Protein AF-A0A945WY15-F1 (afdb_monomer_lite)

Structure (mmCIF, N/CA/C/O backbone):
data_AF-A0A945WY15-F1
#
_entry.id   AF-A0A945WY15-F1
#
loop_
_atom_site.group_PDB
_atom_site.id
_atom_site.type_symbol
_atom_site.label_atom_id
_atom_site.label_alt_id
_atom_site.label_comp_id
_atom_site.label_asym_id
_atom_site.label_entity_id
_atom_site.label_seq_id
_atom_site.pdbx_PDB_ins_code
_atom_site.Cartn_x
_atom_site.Cartn_y
_atom_site.Cartn_z
_atom_site.occupancy
_atom_site.B_iso_or_equiv
_atom_site.auth_seq_id
_atom_site.auth_comp_id
_atom_site.auth_asym_id
_atom_site.auth_atom_id
_atom_site.pdbx_PDB_model_num
ATOM 1 N N . LYS A 1 1 ? -7.204 -6.970 -8.697 1.00 86.94 1 LYS A N 1
ATOM 2 C CA . LYS A 1 1 ? -6.446 -6.662 -7.457 1.00 86.94 1 LYS A CA 1
ATOM 3 C C . LYS A 1 1 ? -6.390 -5.145 -7.304 1.00 86.94 1 LYS A C 1
ATOM 5 O O . LYS A 1 1 ? -6.353 -4.504 -8.347 1.00 86.94 1 LYS A O 1
ATOM 10 N N . PRO A 1 2 ? -6.445 -4.566 -6.092 1.00 87.12 2 PRO A N 1
ATOM 11 C CA . PRO A 1 2 ? -6.714 -3.134 -5.923 1.00 87.12 2 PRO A CA 1
ATOM 12 C C . PRO A 1 2 ? -5.554 -2.188 -6.245 1.00 87.12 2 PRO A C 1
ATOM 14 O O . PRO A 1 2 ? -5.781 -0.993 -6.369 1.00 87.12 2 PRO A O 1
ATOM 17 N N . GLY A 1 3 ? -4.340 -2.702 -6.447 1.00 91.75 3 GLY A N 1
ATOM 18 C CA . GLY A 1 3 ? -3.151 -1.879 -6.657 1.00 91.75 3 GLY A CA 1
ATOM 19 C C . GLY A 1 3 ? -2.156 -2.113 -5.533 1.00 91.75 3 GLY A C 1
ATOM 20 O O . GLY A 1 3 ? -1.977 -3.258 -5.105 1.00 91.75 3 GLY A O 1
ATOM 21 N N . VAL A 1 4 ? -1.555 -1.030 -5.044 1.00 94.06 4 VAL A N 1
ATOM 22 C CA . VAL A 1 4 ? -0.685 -1.043 -3.864 1.00 94.06 4 VAL A CA 1
ATOM 23 C C . VAL A 1 4 ? -1.478 -0.532 -2.666 1.00 94.06 4 VAL A C 1
ATOM 25 O O . VAL A 1 4 ? -2.104 0.523 -2.732 1.00 94.06 4 VAL A O 1
ATOM 28 N N . VAL A 1 5 ? -1.459 -1.271 -1.559 1.00 95.19 5 VAL A N 1
ATOM 29 C CA . VAL A 1 5 ? -2.051 -0.820 -0.296 1.00 95.19 5 VAL A CA 1
ATOM 30 C C . VAL A 1 5 ? -0.938 -0.700 0.728 1.00 95.19 5 VAL A C 1
ATOM 32 O O . VAL A 1 5 ? -0.264 -1.684 1.027 1.00 95.19 5 VAL A O 1
ATOM 35 N N . LEU A 1 6 ? -0.746 0.506 1.249 1.00 94.94 6 LEU A N 1
ATOM 36 C CA . LEU A 1 6 ? 0.194 0.782 2.322 1.00 94.94 6 LEU A CA 1
ATOM 37 C C . LEU A 1 6 ? -0.560 0.749 3.649 1.00 94.94 6 LEU A C 1
ATOM 39 O O . LEU A 1 6 ? -1.561 1.447 3.838 1.00 94.94 6 LEU A O 1
ATOM 43 N N . ILE A 1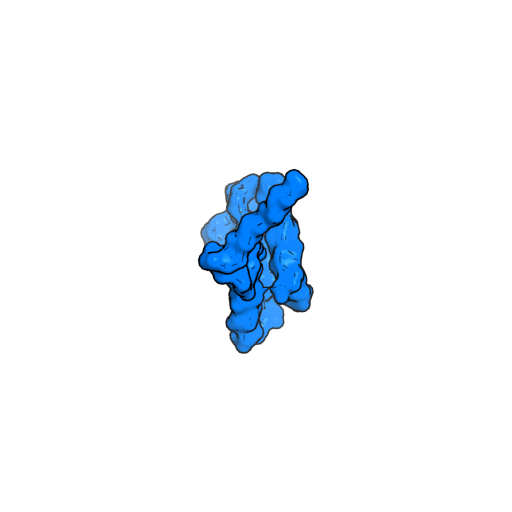 7 ? -0.087 -0.108 4.546 1.00 95.06 7 ILE A N 1
ATOM 44 C CA . ILE A 1 7 ? -0.714 -0.376 5.835 1.00 95.06 7 ILE A CA 1
ATOM 45 C C . ILE A 1 7 ? 0.189 0.213 6.909 1.00 95.06 7 ILE A C 1
ATOM 47 O O . ILE A 1 7 ? 1.373 -0.115 6.964 1.00 95.06 7 ILE A O 1
ATOM 51 N N . ALA A 1 8 ? -0.368 1.076 7.749 1.00 94.56 8 ALA A N 1
ATOM 52 C CA . ALA A 1 8 ? 0.322 1.597 8.916 1.00 94.56 8 ALA A CA 1
ATOM 53 C C . ALA A 1 8 ? -0.351 1.114 10.188 1.00 94.56 8 ALA A C 1
ATOM 55 O O . ALA A 1 8 ? -1.552 1.305 10.364 1.00 94.56 8 ALA A O 1
ATOM 56 N N . GLU A 1 9 ? 0.442 0.557 11.090 1.00 90.56 9 GLU A N 1
ATOM 57 C CA . GLU A 1 9 ? 0.001 0.175 12.423 1.00 90.56 9 GLU A CA 1
ATOM 58 C C . GLU A 1 9 ? 0.484 1.199 13.458 1.00 90.56 9 GLU A C 1
ATOM 60 O O . GLU A 1 9 ? 1.630 1.653 13.412 1.00 90.56 9 GLU A O 1
ATOM 65 N N . GLY A 1 10 ? -0.395 1.574 14.388 1.00 86.06 10 GLY A N 1
ATOM 66 C CA . GLY A 1 10 ? -0.094 2.505 15.477 1.00 86.06 10 GLY A CA 1
ATOM 67 C C . GLY A 1 10 ? -0.637 3.919 15.254 1.00 86.06 10 GLY A C 1
ATOM 68 O O . GLY A 1 10 ? -1.484 4.156 14.395 1.00 86.06 10 GLY A O 1
ATOM 69 N N . SER A 1 11 ? -0.154 4.878 16.054 1.00 86.81 11 SER A N 1
ATOM 70 C CA . SER A 1 11 ? -0.691 6.247 16.072 1.00 86.81 11 SER A CA 1
ATOM 71 C C . SER A 1 11 ? -0.619 6.912 14.694 1.00 86.81 11 SER A C 1
ATOM 73 O O . SER A 1 11 ? 0.471 7.168 14.169 1.00 86.81 11 SER A O 1
ATOM 75 N N . LYS A 1 12 ? -1.789 7.267 14.151 1.00 85.12 12 LYS A N 1
ATOM 76 C CA . LYS A 1 12 ? -1.965 7.930 12.846 1.00 85.12 12 LYS A CA 1
ATOM 77 C C . LYS A 1 12 ? -1.067 9.157 12.675 1.00 85.12 12 LYS A C 1
ATOM 79 O O . LYS A 1 12 ? -0.502 9.371 11.606 1.00 85.12 12 LYS A O 1
ATOM 84 N N . THR A 1 13 ? -0.879 9.943 13.733 1.00 87.81 13 THR A N 1
ATOM 85 C CA . THR A 1 13 ? -0.035 11.149 13.708 1.00 87.81 13 THR A CA 1
ATOM 86 C C . THR A 1 13 ? 1.430 10.822 13.425 1.00 87.81 13 THR A C 1
ATOM 88 O O . THR A 1 13 ? 2.085 11.535 12.668 1.00 87.81 13 THR A O 1
ATOM 91 N N . LYS A 1 14 ? 1.941 9.724 13.993 1.00 87.75 14 LYS A N 1
ATOM 92 C CA . LYS A 1 14 ? 3.334 9.292 13.812 1.00 87.75 14 LYS A CA 1
ATOM 93 C C . LYS A 1 14 ? 3.539 8.595 12.468 1.00 87.75 14 LYS A C 1
ATOM 95 O O . LYS A 1 14 ? 4.556 8.804 11.813 1.00 87.75 14 LYS A O 1
ATOM 100 N N . THR A 1 15 ? 2.570 7.790 12.041 1.00 91.31 15 THR A N 1
ATOM 101 C CA . THR A 1 15 ? 2.693 6.955 10.839 1.00 91.31 15 THR A CA 1
ATOM 102 C C . THR A 1 15 ? 2.380 7.691 9.541 1.00 91.31 15 THR A C 1
ATOM 104 O O . THR A 1 15 ? 2.894 7.309 8.492 1.00 91.31 15 THR A O 1
ATOM 107 N N . ARG A 1 16 ? 1.612 8.788 9.587 1.00 91.50 16 ARG A N 1
ATOM 108 C CA . ARG A 1 16 ? 1.243 9.569 8.395 1.00 91.50 16 ARG A CA 1
ATOM 109 C C . ARG A 1 16 ? 2.452 10.030 7.584 1.00 91.50 16 ARG A C 1
ATOM 111 O O . ARG A 1 16 ? 2.455 9.865 6.371 1.00 91.50 16 ARG A O 1
ATOM 118 N N . LYS A 1 17 ? 3.482 10.587 8.231 1.00 93.12 17 LYS A N 1
ATOM 119 C CA . LYS A 1 17 ? 4.684 11.062 7.521 1.00 93.12 17 LYS A CA 1
ATOM 120 C C . LYS A 1 17 ? 5.411 9.908 6.822 1.00 93.12 17 LYS A C 1
ATOM 122 O O . LYS A 1 17 ? 5.732 10.018 5.646 1.00 93.12 17 LYS A O 1
ATOM 127 N N . MET A 1 18 ? 5.585 8.790 7.526 1.00 91.81 18 MET A N 1
ATOM 128 C CA . MET A 1 18 ? 6.221 7.585 6.988 1.00 91.81 18 MET A CA 1
ATOM 129 C C . MET A 1 18 ? 5.454 7.019 5.784 1.00 91.81 18 MET A C 1
ATOM 131 O O . MET A 1 18 ? 6.062 6.688 4.772 1.00 91.81 18 MET A O 1
ATOM 135 N N . LEU A 1 19 ? 4.119 6.963 5.859 1.00 94.50 19 LEU A N 1
ATOM 136 C CA . LEU A 1 19 ? 3.275 6.521 4.745 1.00 94.50 19 LEU A CA 1
ATOM 137 C C . LEU A 1 19 ? 3.363 7.438 3.526 1.00 94.50 19 LEU A C 1
ATOM 139 O O . LEU A 1 19 ? 3.322 6.956 2.397 1.00 94.50 19 LEU A O 1
ATOM 143 N N . GLU A 1 20 ? 3.458 8.750 3.733 1.00 94.50 20 GLU A N 1
ATOM 144 C CA . GLU A 1 20 ? 3.611 9.706 2.635 1.00 94.50 20 GLU A CA 1
ATOM 145 C C . GLU A 1 20 ? 4.968 9.571 1.940 1.00 94.50 20 GLU A C 1
ATOM 147 O O . GLU A 1 20 ? 5.040 9.619 0.709 1.00 94.50 20 GLU A O 1
ATOM 152 N N . ASP A 1 21 ? 6.035 9.354 2.707 1.00 93.25 21 ASP A N 1
ATOM 153 C CA . ASP A 1 21 ? 7.368 9.111 2.156 1.00 93.25 21 ASP A CA 1
ATOM 154 C C . ASP A 1 21 ? 7.412 7.785 1.379 1.00 93.25 21 ASP A C 1
ATOM 156 O O . ASP A 1 21 ? 7.915 7.743 0.250 1.00 93.25 21 ASP A O 1
ATOM 160 N N . GLU A 1 22 ? 6.775 6.735 1.905 1.00 92.38 22 GLU A N 1
ATOM 161 C CA . GLU A 1 22 ? 6.628 5.458 1.202 1.00 92.38 22 GLU A CA 1
ATOM 162 C C . GLU A 1 22 ? 5.769 5.605 -0.061 1.00 92.38 22 GLU A C 1
ATOM 164 O O . GLU A 1 22 ? 6.135 5.107 -1.125 1.00 92.38 22 GLU A O 1
ATOM 169 N N . ARG A 1 23 ? 4.667 6.368 -0.009 1.00 94.50 23 ARG A N 1
ATOM 170 C CA . ARG A 1 23 ? 3.844 6.668 -1.191 1.00 94.50 23 ARG A CA 1
ATOM 171 C C . ARG A 1 23 ? 4.678 7.322 -2.286 1.00 94.50 23 ARG A C 1
ATOM 173 O O . ARG A 1 23 ? 4.560 6.933 -3.444 1.00 94.50 23 ARG A O 1
ATOM 180 N N . ARG A 1 24 ? 5.528 8.293 -1.947 1.00 93.19 24 ARG A N 1
ATOM 181 C CA . ARG A 1 24 ? 6.425 8.935 -2.924 1.00 93.19 24 ARG A CA 1
ATOM 182 C C . ARG A 1 24 ? 7.424 7.944 -3.512 1.00 93.19 24 ARG A C 1
ATOM 184 O O . ARG A 1 24 ? 7.708 8.012 -4.705 1.00 93.19 24 ARG A O 1
ATOM 191 N N . ALA A 1 25 ? 7.965 7.028 -2.710 1.00 91.19 25 ALA A N 1
ATOM 192 C CA . ALA A 1 25 ? 8.837 5.971 -3.213 1.00 91.19 25 ALA A CA 1
ATOM 193 C C . ALA A 1 25 ? 8.092 5.044 -4.186 1.00 91.19 25 ALA A C 1
ATOM 195 O O . ALA A 1 25 ? 8.558 4.843 -5.306 1.00 91.19 25 ALA A O 1
ATOM 196 N N . VAL A 1 26 ? 6.900 4.576 -3.811 1.00 92.69 26 VAL A N 1
ATOM 197 C CA . VAL A 1 26 ? 6.039 3.723 -4.641 1.00 92.69 26 VAL A CA 1
ATOM 198 C C . VAL A 1 26 ? 5.662 4.408 -5.954 1.00 92.69 26 VAL A C 1
ATOM 200 O O . VAL A 1 26 ? 5.832 3.813 -7.016 1.00 92.69 26 VAL A O 1
ATOM 203 N N . LEU A 1 27 ? 5.218 5.667 -5.910 1.00 92.56 27 LEU A N 1
ATOM 204 C CA . LEU A 1 27 ? 4.823 6.421 -7.104 1.00 92.56 27 LEU A CA 1
ATOM 205 C C . LEU A 1 27 ? 5.983 6.629 -8.086 1.00 92.56 27 LEU A C 1
ATOM 207 O O . LEU A 1 27 ? 5.735 6.731 -9.281 1.00 92.56 27 LEU A O 1
ATOM 211 N N . ARG A 1 28 ? 7.243 6.638 -7.623 1.00 89.94 28 ARG A N 1
ATOM 212 C CA . ARG A 1 28 ? 8.409 6.662 -8.524 1.00 89.94 28 ARG A CA 1
ATOM 213 C C . ARG A 1 28 ? 8.574 5.363 -9.314 1.00 89.94 28 ARG A C 1
ATOM 215 O O . ARG A 1 28 ? 9.016 5.418 -10.455 1.00 89.94 28 ARG A O 1
ATOM 222 N N . ALA A 1 29 ? 8.239 4.207 -8.738 1.00 89.06 29 ALA A N 1
ATOM 223 C CA . ALA A 1 29 ? 8.353 2.923 -9.440 1.00 89.06 29 ALA A CA 1
ATOM 224 C C . ALA A 1 29 ? 7.105 2.546 -10.241 1.00 89.06 29 ALA A C 1
ATOM 226 O O . ALA A 1 29 ? 7.208 1.866 -11.264 1.00 89.06 29 ALA A O 1
ATOM 227 N N . VAL A 1 30 ? 5.922 2.933 -9.761 1.00 91.44 30 VAL A N 1
ATOM 228 C CA . VAL A 1 30 ? 4.633 2.581 -10.369 1.00 91.44 30 VAL A CA 1
ATOM 229 C C . VAL A 1 30 ? 3.672 3.780 -10.398 1.00 91.44 30 VAL A C 1
ATOM 231 O O . VAL A 1 30 ? 2.700 3.802 -9.645 1.00 91.44 30 VAL A O 1
ATOM 234 N N . PRO A 1 31 ? 3.904 4.773 -11.280 1.00 88.00 31 PRO A N 1
ATOM 235 C CA . PRO A 1 31 ? 3.113 6.009 -11.311 1.00 88.00 31 PRO A CA 1
ATOM 236 C C . PRO A 1 31 ? 1.625 5.804 -11.631 1.00 88.00 31 PRO A C 1
ATOM 238 O O . PRO A 1 31 ? 0.774 6.523 -11.121 1.00 88.00 31 PRO A O 1
ATOM 241 N N . GLU A 1 32 ? 1.304 4.824 -12.477 1.00 88.69 32 GLU A N 1
ATOM 242 C CA . GLU A 1 32 ? -0.047 4.621 -13.023 1.00 88.69 32 GLU A CA 1
ATOM 243 C C . GLU A 1 32 ? -0.972 3.809 -12.100 1.00 88.69 32 GLU A C 1
ATOM 245 O O . GLU A 1 32 ? -2.156 3.635 -12.389 1.00 88.69 32 GLU A O 1
ATOM 250 N N . ILE A 1 33 ? -0.445 3.272 -10.995 1.00 92.31 33 ILE A N 1
ATOM 251 C CA . ILE A 1 33 ? -1.166 2.326 -10.139 1.00 92.31 33 ILE A CA 1
ATOM 252 C C . ILE A 1 33 ? -1.715 3.046 -8.911 1.00 92.31 33 ILE A C 1
ATOM 254 O O . ILE A 1 33 ? -0.963 3.747 -8.233 1.00 92.31 33 ILE A O 1
ATOM 258 N N . PRO A 1 34 ? -2.997 2.841 -8.557 1.00 92.62 34 PRO A N 1
ATOM 259 C CA . PRO A 1 34 ? -3.560 3.443 -7.359 1.00 92.62 34 PRO A CA 1
ATOM 260 C C . PRO A 1 34 ? -2.848 2.938 -6.098 1.00 92.62 34 PRO A C 1
ATOM 262 O O . PRO A 1 34 ? -2.646 1.732 -5.903 1.00 92.62 34 PRO A O 1
ATOM 265 N N . VAL A 1 35 ? -2.496 3.893 -5.237 1.00 94.50 35 VAL A N 1
ATOM 266 C CA . VAL A 1 35 ? -1.911 3.658 -3.916 1.00 94.50 35 VAL A CA 1
ATOM 267 C C . VAL A 1 35 ? -2.948 4.021 -2.859 1.00 94.50 35 VAL A C 1
ATOM 269 O O . VAL A 1 35 ? -3.409 5.160 -2.799 1.00 94.50 35 VAL A O 1
ATOM 272 N N . HIS A 1 36 ? -3.319 3.053 -2.027 1.00 94.88 36 HIS A N 1
ATOM 273 C CA . HIS A 1 36 ? -4.287 3.230 -0.945 1.00 94.88 36 HIS A CA 1
ATOM 274 C C . HIS A 1 36 ? -3.598 3.230 0.419 1.00 94.88 36 HIS A C 1
ATOM 276 O O . HIS A 1 36 ? -2.580 2.565 0.605 1.00 94.88 36 HIS A O 1
ATOM 282 N N . PHE A 1 37 ? -4.193 3.926 1.387 1.00 94.50 37 PHE A N 1
ATOM 283 C CA . PHE A 1 37 ? -3.752 3.924 2.780 1.00 94.50 37 PHE A CA 1
ATOM 284 C C . PHE A 1 37 ? -4.758 3.202 3.668 1.00 94.50 37 PHE A C 1
ATOM 286 O O . PHE A 1 37 ? -5.962 3.436 3.562 1.00 94.50 37 PHE A O 1
ATOM 293 N N . VAL A 1 38 ? -4.258 2.367 4.577 1.00 94.81 38 VAL A N 1
ATOM 294 C CA . VAL A 1 38 ? -5.050 1.765 5.652 1.00 94.81 38 VAL A CA 1
ATOM 295 C C . VAL A 1 38 ? -4.308 1.961 6.966 1.00 94.81 38 VAL A C 1
ATOM 297 O O . VAL A 1 38 ? -3.189 1.483 7.133 1.00 94.81 38 VAL A O 1
ATOM 300 N N . TYR A 1 39 ? -4.945 2.658 7.900 1.00 94.50 39 TYR A N 1
ATOM 301 C CA . TYR A 1 39 ? -4.460 2.783 9.271 1.00 94.50 39 TYR A CA 1
ATOM 302 C C . TYR A 1 39 ? -5.083 1.675 10.111 1.00 94.50 39 TYR A C 1
ATOM 304 O O . TYR A 1 39 ? -6.295 1.463 10.045 1.00 94.50 39 TYR A O 1
ATOM 312 N N . VAL A 1 40 ? -4.262 0.964 10.875 1.00 94.56 40 VAL A N 1
ATOM 313 C CA . VAL A 1 40 ? -4.661 -0.151 11.731 1.00 94.56 40 VAL A CA 1
ATOM 314 C C . VAL A 1 40 ? -4.335 0.201 13.174 1.00 94.56 40 VAL A C 1
ATOM 316 O O . VAL A 1 40 ? -3.214 0.595 13.494 1.00 94.56 40 VAL A O 1
ATOM 319 N N . GLY A 1 41 ? -5.324 0.069 14.050 1.00 89.62 41 GLY A N 1
ATOM 320 C CA . GLY A 1 41 ? -5.169 0.418 15.455 1.00 89.62 41 GLY A CA 1
ATOM 321 C C . GLY A 1 41 ? -6.494 0.429 16.214 1.00 89.62 41 GLY A C 1
ATOM 322 O O . GLY A 1 41 ? -7.542 0.174 15.617 1.00 89.62 41 GLY A O 1
ATOM 323 N N . PRO A 1 42 ? -6.443 0.709 17.527 1.00 84.00 42 PRO A N 1
ATOM 324 C CA . PRO A 1 42 ? -7.624 0.818 18.382 1.00 84.00 42 PRO A CA 1
ATOM 325 C C . PRO A 1 42 ? -8.346 2.173 18.262 1.00 84.00 42 PRO A C 1
ATOM 327 O O . PRO A 1 42 ? -9.422 2.331 18.831 1.00 84.00 42 PRO A O 1
ATOM 330 N N . ASP A 1 43 ? -7.763 3.146 17.554 1.00 83.88 43 ASP A N 1
ATOM 331 C CA . ASP A 1 43 ? -8.328 4.491 17.396 1.00 83.88 43 ASP A CA 1
ATOM 332 C C . ASP A 1 43 ? -9.644 4.478 16.594 1.00 83.88 43 ASP A C 1
ATOM 334 O O . ASP A 1 43 ? -9.842 3.632 15.720 1.00 83.88 43 ASP A O 1
ATOM 338 N N . SER A 1 44 ? -10.516 5.465 16.829 1.00 82.56 44 SER A N 1
ATOM 339 C CA . SER A 1 44 ? -11.847 5.559 16.199 1.00 82.56 44 SER A CA 1
ATOM 340 C C . SER A 1 44 ? -11.816 5.571 14.667 1.00 82.56 44 SER A C 1
ATOM 342 O O . SER A 1 44 ? -12.664 4.959 14.022 1.00 82.56 44 SER A O 1
ATOM 344 N N . ASP A 1 45 ? -10.824 6.246 14.086 1.00 84.94 45 ASP A N 1
ATOM 345 C CA . ASP A 1 45 ? -10.670 6.413 12.634 1.00 84.94 45 ASP A CA 1
ATOM 346 C C . ASP A 1 45 ? -9.797 5.323 11.994 1.00 84.94 45 ASP A C 1
ATOM 348 O O . ASP A 1 45 ? -9.506 5.373 10.793 1.00 84.94 45 ASP A O 1
ATOM 352 N N . SER A 1 46 ? -9.317 4.376 12.799 1.00 89.56 46 SER A N 1
ATOM 353 C CA . SER A 1 46 ? -8.450 3.288 12.366 1.00 89.56 46 SER A CA 1
ATOM 354 C C . SER A 1 46 ? -9.267 2.021 12.137 1.00 89.56 46 SER A C 1
ATOM 356 O O . SER A 1 46 ? -10.298 1.771 12.755 1.00 89.56 46 SER A O 1
ATOM 358 N N . THR A 1 47 ? -8.809 1.186 11.210 1.00 92.56 47 THR A N 1
ATOM 359 C CA . THR A 1 47 ? -9.413 -0.122 10.971 1.00 92.56 47 THR A CA 1
ATOM 360 C C . THR A 1 47 ? -8.975 -1.081 12.080 1.00 92.56 47 THR A C 1
ATOM 362 O O . THR A 1 47 ? -7.773 -1.309 12.235 1.00 92.56 47 THR A O 1
ATOM 365 N N . PRO A 1 48 ? -9.906 -1.714 12.817 1.00 92.88 48 PRO A N 1
ATOM 366 C CA . PRO A 1 48 ? -9.547 -2.768 13.757 1.00 92.88 48 PRO A CA 1
ATOM 367 C C . PRO A 1 48 ? -8.863 -3.932 13.033 1.00 92.88 48 PRO A C 1
ATOM 369 O O . PRO A 1 48 ? -9.313 -4.335 11.957 1.00 92.88 48 PRO A O 1
ATOM 372 N N . LEU A 1 49 ? -7.832 -4.529 13.639 1.00 92.00 49 LEU A N 1
ATOM 373 C CA . LEU A 1 49 ? -7.012 -5.572 13.002 1.00 92.00 49 LEU A CA 1
ATOM 374 C C . LEU A 1 49 ? -7.847 -6.739 12.441 1.00 92.00 49 LEU A C 1
ATOM 376 O O . LEU A 1 49 ? -7.647 -7.162 11.305 1.00 92.00 49 LEU A O 1
ATOM 380 N N . HIS A 1 50 ? -8.862 -7.197 13.180 1.00 93.50 50 HIS A N 1
ATOM 381 C CA . HIS A 1 50 ? -9.753 -8.280 12.741 1.00 93.50 50 HIS A CA 1
ATOM 382 C C . HIS A 1 50 ? -10.603 -7.925 11.501 1.00 93.50 50 HIS A C 1
ATOM 384 O O . HIS A 1 50 ? -11.069 -8.817 10.793 1.00 93.50 50 HIS A O 1
ATOM 390 N N . LYS A 1 51 ? -10.797 -6.633 11.200 1.00 94.75 51 LYS A N 1
ATOM 391 C CA . LYS A 1 51 ? -11.517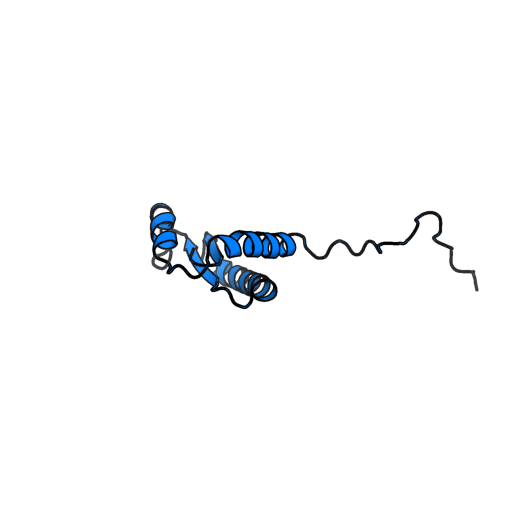 -6.151 10.007 1.00 94.75 51 LYS A CA 1
ATOM 392 C C . LYS A 1 51 ? -10.594 -5.862 8.826 1.00 94.75 51 LYS A C 1
ATOM 394 O O . LYS A 1 51 ? -11.106 -5.659 7.727 1.00 94.75 51 LYS A O 1
ATOM 399 N N . LEU A 1 52 ? -9.270 -5.901 9.003 1.00 93.88 52 LEU A N 1
ATOM 400 C CA . LEU A 1 52 ? -8.302 -5.552 7.960 1.00 93.88 52 LEU A CA 1
ATOM 401 C C . LEU A 1 52 ? -8.546 -6.331 6.662 1.00 93.88 52 LEU A C 1
ATOM 403 O O . LEU A 1 52 ? -8.663 -5.734 5.598 1.00 93.88 52 LEU A O 1
ATOM 407 N N . ASN A 1 53 ? -8.736 -7.649 6.748 1.00 94.56 53 ASN A N 1
ATOM 408 C CA . ASN A 1 53 ? -9.018 -8.486 5.578 1.00 94.56 53 ASN A CA 1
ATOM 409 C C . ASN A 1 53 ? -10.287 -8.060 4.823 1.00 94.56 53 ASN A C 1
ATOM 411 O O . ASN A 1 53 ? -10.322 -8.118 3.594 1.00 94.56 53 ASN A O 1
ATOM 415 N N . LYS A 1 54 ? -11.329 -7.626 5.541 1.00 95.62 54 LYS A N 1
ATOM 416 C CA . LYS A 1 54 ? -12.576 -7.138 4.938 1.00 95.62 54 LYS A CA 1
ATOM 417 C C . LYS A 1 54 ? -12.347 -5.798 4.238 1.00 95.62 54 LYS A C 1
ATOM 419 O O . LYS A 1 54 ? -12.784 -5.639 3.103 1.00 95.62 54 LYS A O 1
ATOM 424 N N . THR A 1 55 ? -11.619 -4.883 4.877 1.00 94.88 55 THR A N 1
ATOM 425 C CA . THR A 1 55 ? -11.249 -3.580 4.305 1.00 94.88 55 THR A CA 1
ATOM 426 C C . THR A 1 55 ? -10.362 -3.734 3.068 1.00 94.88 55 THR A C 1
ATOM 428 O O . THR A 1 55 ? -10.603 -3.102 2.050 1.00 94.88 55 THR A O 1
ATOM 431 N N . LEU A 1 56 ? -9.376 -4.633 3.089 1.00 93.81 56 LEU A N 1
ATOM 432 C CA . LEU A 1 56 ? -8.519 -4.879 1.924 1.00 93.81 56 LEU A CA 1
ATOM 433 C C . LEU A 1 56 ? -9.305 -5.435 0.726 1.00 93.81 56 LEU A C 1
ATOM 435 O O . LEU A 1 56 ? -8.993 -5.119 -0.422 1.00 93.81 56 LEU A O 1
ATOM 439 N N . LYS A 1 57 ? -10.335 -6.249 0.985 1.00 94.38 57 LYS A N 1
ATOM 440 C CA . LYS A 1 57 ? -11.207 -6.816 -0.052 1.00 94.38 57 LYS A CA 1
ATOM 441 C C . LYS A 1 57 ? -12.241 -5.829 -0.600 1.00 94.38 57 LYS A C 1
ATOM 443 O O . LYS A 1 57 ? -12.766 -6.091 -1.678 1.00 94.38 57 LYS A O 1
ATOM 448 N N . SER A 1 58 ? -12.552 -4.735 0.104 1.00 94.31 58 SER A N 1
ATOM 449 C CA . SER A 1 58 ? -13.541 -3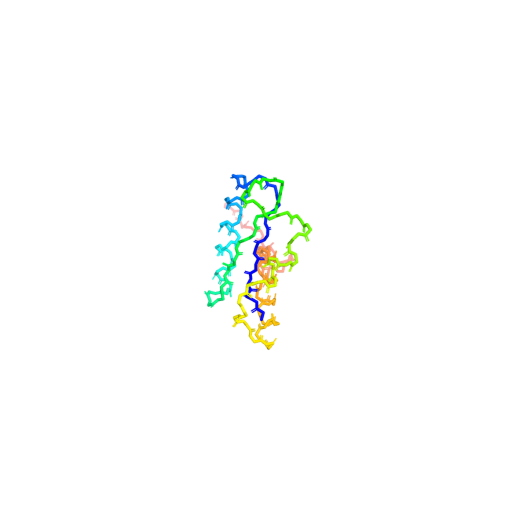.752 -0.366 1.00 94.31 58 SER A CA 1
ATOM 450 C C . SER A 1 58 ? -12.994 -2.807 -1.436 1.00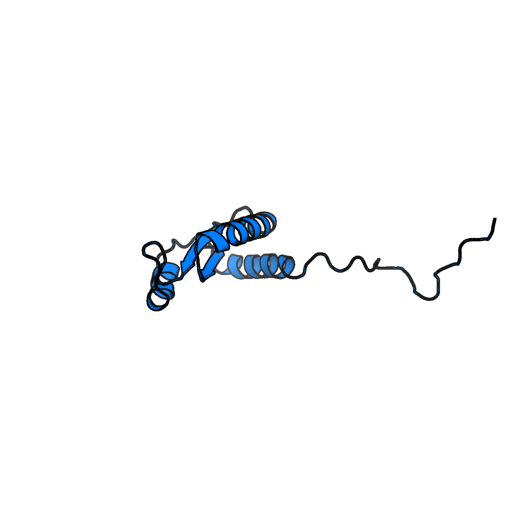 94.31 58 SER A C 1
ATOM 452 O O . SER A 1 58 ? -13.773 -2.193 -2.164 1.00 94.31 58 SER A O 1
ATOM 454 N N . PHE A 1 59 ? -11.670 -2.693 -1.568 1.00 94.56 59 PHE A N 1
ATOM 455 C CA . PHE A 1 59 ? -11.063 -1.862 -2.600 1.00 94.56 59 PHE A CA 1
ATOM 456 C C . PHE A 1 59 ? -11.350 -2.395 -4.008 1.00 94.56 59 PHE A C 1
ATOM 458 O O . PHE A 1 59 ? -11.258 -3.594 -4.289 1.00 94.56 59 PHE A O 1
ATOM 465 N N . LYS A 1 60 ? -11.656 -1.473 -4.927 1.00 91.94 60 LYS A N 1
ATOM 466 C CA . LYS A 1 60 ? -11.931 -1.802 -6.327 1.00 91.94 60 LYS A CA 1
ATOM 467 C C . LYS A 1 60 ? -10.688 -2.386 -6.987 1.00 91.94 60 LYS A C 1
ATOM 469 O O . LYS A 1 60 ? -9.589 -1.860 -6.866 1.00 91.94 60 LYS A O 1
ATOM 474 N N . ASN A 1 61 ? -10.881 -3.453 -7.753 1.00 92.00 61 ASN A N 1
ATOM 475 C CA . ASN A 1 61 ? -9.823 -4.045 -8.556 1.00 92.00 61 ASN A CA 1
ATOM 476 C C . ASN A 1 61 ? -9.397 -3.104 -9.695 1.00 92.00 61 ASN A C 1
ATOM 478 O O . ASN A 1 61 ? -10.218 -2.763 -10.540 1.00 92.00 61 ASN A O 1
ATOM 482 N N . SER A 1 62 ? -8.113 -2.750 -9.733 1.00 90.88 62 SER A N 1
ATOM 483 C CA . SER A 1 62 ? -7.480 -1.923 -10.769 1.00 90.88 62 SER A CA 1
ATOM 484 C C . SER A 1 62 ? -6.486 -2.713 -11.632 1.00 90.88 62 SER A C 1
ATOM 486 O O . SER A 1 62 ? -6.374 -2.449 -12.821 1.00 90.88 62 SER A O 1
ATOM 488 N N . LEU A 1 63 ? -5.818 -3.725 -11.065 1.00 90.69 63 LEU A N 1
ATOM 489 C CA . LEU A 1 63 ? -4.785 -4.518 -11.741 1.00 90.69 63 LEU A CA 1
ATOM 490 C C . LEU A 1 63 ? -5.295 -5.854 -12.289 1.00 90.69 63 LEU A C 1
ATOM 492 O O . LEU A 1 63 ? -5.996 -6.605 -11.583 1.00 90.69 63 LEU A O 1
ATOM 496 N N . ARG A 1 64 ? -4.835 -6.192 -13.502 1.00 91.00 64 ARG A N 1
ATOM 497 C CA . ARG A 1 64 ? -4.959 -7.508 -14.150 1.00 91.00 64 ARG A CA 1
ATOM 498 C C . ARG A 1 64 ? -3.961 -8.507 -13.559 1.00 91.00 64 ARG A C 1
ATOM 500 O O . ARG A 1 64 ? -2.978 -8.143 -12.921 1.00 91.00 64 ARG A O 1
ATOM 507 N N . LYS A 1 65 ? -4.193 -9.810 -13.768 1.00 87.50 65 LYS A N 1
ATOM 508 C CA . LYS A 1 65 ? -3.336 -10.872 -13.199 1.00 87.50 65 LYS A CA 1
ATOM 509 C C . LYS A 1 65 ? -1.872 -10.770 -13.656 1.00 87.50 65 LYS A C 1
ATOM 511 O O . LYS A 1 65 ? -1.001 -10.927 -12.808 1.00 87.50 65 LYS A O 1
ATOM 516 N N . GLY A 1 66 ? -1.623 -10.483 -14.938 1.00 87.12 66 GLY A N 1
ATOM 517 C CA . GLY A 1 66 ? -0.266 -10.384 -15.497 1.00 87.12 66 GLY A CA 1
ATOM 518 C C . GLY A 1 66 ? 0.526 -9.172 -14.998 1.00 87.12 66 GLY A C 1
ATOM 519 O O . GLY A 1 66 ? 1.729 -9.262 -14.786 1.00 87.12 66 GLY A O 1
ATOM 520 N N . GLU A 1 67 ? -0.155 -8.061 -14.718 1.00 89.88 67 GLU A N 1
ATOM 521 C CA . GLU A 1 67 ? 0.487 -6.822 -14.256 1.00 89.88 67 GLU A CA 1
ATOM 522 C C . GLU A 1 67 ? 1.027 -6.956 -12.831 1.00 89.88 67 GLU A C 1
ATOM 524 O O . GLU A 1 67 ? 2.039 -6.363 -12.482 1.00 89.88 67 GLU A O 1
ATOM 529 N N . VAL A 1 68 ? 0.395 -7.787 -12.004 1.00 92.62 68 VAL A N 1
ATOM 530 C CA . VAL A 1 68 ? 0.729 -7.923 -10.578 1.00 92.62 68 VAL A CA 1
ATOM 531 C C . VAL A 1 68 ? 2.167 -8.375 -10.363 1.00 92.62 68 VAL A C 1
ATOM 533 O O . VAL A 1 68 ? 2.826 -7.885 -9.449 1.00 92.62 68 VAL A O 1
ATOM 536 N N . LEU A 1 69 ? 2.657 -9.288 -11.203 1.00 92.12 69 LEU A N 1
ATOM 537 C CA . LEU A 1 69 ? 4.027 -9.775 -11.104 1.00 92.12 69 LEU A CA 1
ATOM 538 C C . LEU A 1 69 ? 5.020 -8.660 -11.454 1.00 92.12 69 LEU A C 1
ATOM 540 O O . LEU A 1 69 ? 5.944 -8.395 -10.687 1.00 92.12 69 LEU A O 1
ATOM 544 N N . ALA A 1 70 ? 4.776 -7.941 -12.554 1.00 90.88 70 ALA A N 1
ATOM 545 C CA . ALA A 1 70 ? 5.599 -6.804 -12.964 1.00 90.88 70 ALA A CA 1
ATOM 546 C C . ALA A 1 70 ? 5.6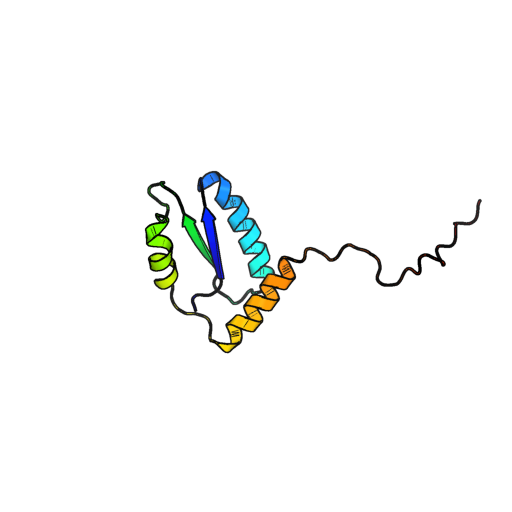50 -5.714 -11.879 1.00 90.88 70 ALA A C 1
ATOM 548 O O . ALA A 1 70 ? 6.715 -5.178 -11.578 1.00 90.88 70 ALA A O 1
ATOM 549 N N . VAL A 1 71 ? 4.514 -5.433 -11.240 1.00 92.12 71 VAL A N 1
ATOM 550 C CA . VAL A 1 71 ? 4.406 -4.471 -10.134 1.00 92.12 71 VAL A CA 1
ATOM 551 C C . VAL A 1 71 ? 5.188 -4.937 -8.917 1.00 92.12 71 VAL A C 1
ATOM 553 O O . VAL A 1 71 ? 5.965 -4.165 -8.362 1.00 92.12 71 VAL A O 1
ATOM 556 N N . SER A 1 72 ? 5.044 -6.206 -8.532 1.00 91.12 72 SER A N 1
ATOM 557 C CA . SER A 1 72 ? 5.799 -6.773 -7.415 1.00 91.12 72 SER A CA 1
ATOM 558 C C . SER A 1 72 ? 7.308 -6.691 -7.646 1.00 91.12 72 SER A C 1
ATOM 560 O O . SER A 1 72 ? 8.039 -6.372 -6.712 1.00 91.12 72 SER A O 1
ATOM 562 N N . HIS A 1 73 ? 7.785 -6.946 -8.869 1.00 91.12 73 HIS A N 1
ATOM 563 C CA . HIS A 1 73 ? 9.206 -6.824 -9.190 1.00 91.12 73 HIS A CA 1
ATOM 564 C C . HIS A 1 73 ? 9.701 -5.382 -9.061 1.00 91.12 73 HIS A C 1
ATOM 566 O O . HIS A 1 73 ? 10.704 -5.154 -8.390 1.00 91.12 73 HIS A O 1
ATOM 572 N N . ARG A 1 74 ? 8.968 -4.405 -9.615 1.00 90.19 74 ARG A N 1
ATOM 573 C CA . ARG A 1 74 ? 9.321 -2.977 -9.502 1.00 90.19 74 ARG A CA 1
ATOM 574 C C . ARG A 1 74 ? 9.372 -2.506 -8.045 1.00 90.19 74 ARG A C 1
ATOM 576 O O . ARG A 1 74 ? 10.303 -1.802 -7.667 1.00 90.19 74 ARG A O 1
ATOM 583 N N . LEU A 1 75 ? 8.408 -2.922 -7.219 1.00 90.12 75 LEU A N 1
ATOM 584 C CA . LEU A 1 75 ? 8.388 -2.596 -5.788 1.00 90.12 75 LEU A CA 1
ATOM 585 C C . LEU A 1 75 ? 9.548 -3.248 -5.024 1.00 90.12 75 LEU A C 1
ATOM 587 O O . LEU A 1 75 ? 10.151 -2.610 -4.166 1.00 90.12 75 LEU A O 1
ATOM 591 N N . ASN A 1 76 ? 9.900 -4.496 -5.342 1.00 87.75 76 ASN A N 1
ATOM 592 C CA . ASN A 1 76 ? 11.044 -5.166 -4.718 1.00 87.75 76 ASN A CA 1
ATOM 593 C C . ASN A 1 76 ? 12.370 -4.479 -5.071 1.00 87.75 76 ASN A C 1
ATOM 595 O O . ASN A 1 76 ? 13.225 -4.332 -4.201 1.00 87.75 76 ASN A O 1
ATOM 599 N N . SER A 1 77 ? 12.517 -3.989 -6.306 1.00 84.38 77 SER A N 1
ATOM 600 C CA . SER A 1 77 ? 13.694 -3.220 -6.723 1.00 84.38 77 SER A CA 1
ATOM 601 C C . SER A 1 77 ? 13.860 -1.895 -5.973 1.00 84.38 77 SER A C 1
ATOM 603 O O . SER A 1 77 ? 14.985 -1.431 -5.857 1.00 84.38 77 SER A O 1
ATOM 605 N N . LEU A 1 78 ? 12.786 -1.298 -5.438 1.00 80.88 78 LEU A N 1
ATOM 606 C CA . LEU A 1 78 ? 12.887 -0.102 -4.588 1.00 80.88 78 LEU A CA 1
ATOM 607 C C . LEU A 1 78 ? 13.444 -0.402 -3.189 1.00 80.88 78 LEU A C 1
ATOM 609 O O . LEU A 1 78 ? 14.096 0.457 -2.599 1.00 80.88 78 LEU A O 1
ATOM 613 N N . LYS A 1 79 ? 13.160 -1.592 -2.637 1.00 69.44 79 LYS A N 1
ATOM 614 C CA . LYS A 1 79 ? 13.605 -1.995 -1.288 1.00 69.44 79 LYS A CA 1
ATOM 615 C C . LYS A 1 79 ? 15.094 -2.304 -1.237 1.00 69.44 79 LYS A C 1
ATOM 617 O O . LYS A 1 79 ? 15.738 -2.090 -0.213 1.00 69.44 79 LYS A O 1
ATOM 622 N N . SER A 1 80 ? 15.644 -2.785 -2.347 1.00 62.88 80 SER A N 1
ATOM 623 C CA . SER A 1 80 ? 17.077 -2.741 -2.593 1.00 62.88 80 SER A CA 1
ATOM 624 C C . SER A 1 80 ? 17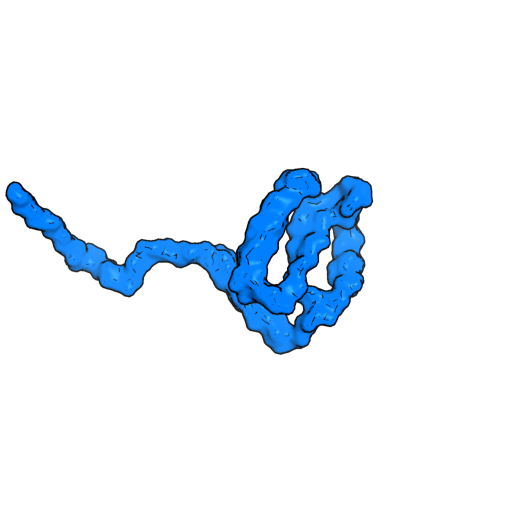.445 -1.270 -2.778 1.00 62.88 80 SER A C 1
ATOM 626 O O . SER A 1 80 ? 17.377 -0.755 -3.889 1.00 62.88 80 SER A O 1
ATOM 628 N N . GLY A 1 81 ? 17.757 -0.573 -1.678 1.00 61.44 81 GLY A N 1
ATOM 629 C CA . GLY A 1 81 ? 18.238 0.813 -1.704 1.00 61.44 81 GLY A CA 1
ATOM 630 C C . GLY A 1 81 ? 19.373 0.999 -2.719 1.00 61.44 81 GLY A C 1
ATOM 631 O O . GLY A 1 81 ? 19.879 -0.003 -3.232 1.00 61.44 81 GLY A O 1
ATOM 632 N N . PRO A 1 82 ? 19.780 2.247 -3.036 1.00 59.19 82 PRO A N 1
ATOM 633 C CA . PRO A 1 82 ? 20.813 2.502 -4.037 1.00 59.19 82 PRO A CA 1
ATOM 634 C C . PRO A 1 82 ? 21.960 1.538 -3.777 1.00 59.19 82 PRO A C 1
ATOM 636 O O . PRO A 1 82 ? 22.552 1.578 -2.696 1.00 59.19 82 PRO A O 1
ATOM 639 N N . ALA A 1 83 ? 22.156 0.595 -4.712 1.00 58.25 83 ALA A N 1
ATOM 640 C CA . ALA A 1 83 ? 23.207 -0.400 -4.612 1.00 58.25 83 ALA A CA 1
ATOM 641 C C . ALA A 1 83 ? 24.441 0.380 -4.194 1.00 58.25 83 ALA A C 1
ATOM 643 O O . ALA A 1 83 ? 24.726 1.393 -4.844 1.00 58.25 83 ALA A O 1
ATOM 644 N N . MET A 1 84 ? 25.052 -0.002 -3.062 1.00 57.47 84 MET A N 1
ATOM 645 C CA . MET A 1 84 ? 26.227 0.686 -2.537 1.00 57.47 84 MET A CA 1
ATOM 646 C C . MET A 1 84 ? 27.080 1.117 -3.718 1.00 57.47 84 MET A C 1
ATOM 648 O O . MET A 1 84 ? 27.282 0.316 -4.637 1.00 57.47 84 MET A O 1
ATOM 652 N N . ALA A 1 85 ? 27.525 2.371 -3.707 1.00 60.38 85 ALA A N 1
ATOM 653 C CA . ALA A 1 85 ? 28.379 2.952 -4.730 1.00 60.38 85 ALA A CA 1
ATOM 654 C C . ALA A 1 85 ? 29.774 2.299 -4.729 1.00 60.38 85 ALA A C 1
ATOM 656 O O . ALA A 1 85 ? 30.781 2.989 -4.777 1.00 60.38 85 ALA A O 1
ATOM 657 N N . ILE A 1 86 ? 29.843 0.970 -4.637 1.00 62.59 86 ILE A N 1
ATOM 658 C CA . ILE A 1 86 ? 30.958 0.160 -5.075 1.00 62.59 86 ILE A CA 1
ATOM 659 C C . ILE A 1 86 ? 31.029 0.422 -6.578 1.00 62.59 86 ILE A C 1
ATOM 661 O O . ILE A 1 86 ? 30.146 -0.025 -7.324 1.00 62.59 86 ILE A O 1
ATOM 665 N N . PRO A 1 87 ? 32.018 1.202 -7.039 1.00 67.62 87 PRO A N 1
ATOM 666 C CA . PRO A 1 87 ? 32.167 1.479 -8.452 1.00 67.62 87 PRO A CA 1
ATOM 667 C C . PRO A 1 87 ? 32.340 0.129 -9.144 1.00 67.62 87 PRO A C 1
ATOM 669 O O . PRO A 1 87 ? 33.240 -0.636 -8.791 1.00 67.62 87 PRO A O 1
ATOM 672 N N . LYS A 1 88 ? 31.451 -0.198 -10.085 1.00 61.97 88 LYS A N 1
ATOM 673 C CA . LYS A 1 88 ? 31.446 -1.482 -10.803 1.00 61.97 88 LYS A CA 1
ATOM 674 C C . LYS A 1 88 ? 32.629 -1.568 -11.779 1.00 61.97 88 LYS A C 1
ATOM 676 O O . LYS A 1 88 ? 32.427 -1.569 -12.987 1.00 61.97 88 LYS A O 1
ATOM 681 N N . GLY A 1 89 ? 33.858 -1.586 -11.266 1.00 66.25 89 GLY A N 1
ATOM 682 C CA . GLY A 1 89 ? 35.058 -1.653 -12.101 1.00 66.25 89 GLY A CA 1
ATOM 683 C C . GLY A 1 89 ? 36.376 -1.199 -11.477 1.00 66.25 89 GLY A C 1
ATOM 684 O O . GLY A 1 89 ? 37.364 -1.148 -12.203 1.00 66.25 89 GLY A O 1
ATOM 685 N N . MET A 1 90 ? 36.445 -0.864 -10.181 1.00 65.38 90 MET A N 1
ATOM 686 C CA . MET A 1 90 ? 37.756 -0.647 -9.558 1.00 65.38 90 MET A CA 1
ATOM 687 C C . MET A 1 90 ? 38.354 -1.999 -9.170 1.00 65.38 90 MET A C 1
ATOM 689 O O . MET A 1 90 ? 37.937 -2.609 -8.191 1.00 65.38 90 MET A O 1
ATOM 693 N N . ASP A 1 91 ? 39.309 -2.474 -9.966 1.00 67.44 91 ASP A N 1
ATOM 694 C CA . ASP A 1 91 ? 40.161 -3.598 -9.591 1.00 67.44 91 ASP A CA 1
ATOM 695 C C . ASP A 1 91 ? 40.972 -3.194 -8.340 1.00 67.44 91 ASP A C 1
ATOM 697 O O . ASP A 1 91 ? 41.768 -2.248 -8.420 1.00 67.44 91 ASP A O 1
ATOM 701 N N . PRO A 1 92 ? 40.774 -3.856 -7.181 1.00 65.69 92 PRO A N 1
ATOM 702 C CA . PRO A 1 92 ? 41.417 -3.481 -5.920 1.00 65.69 92 PRO A CA 1
ATOM 703 C C . PRO A 1 92 ? 42.947 -3.549 -5.989 1.00 65.69 92 PRO A C 1
ATOM 705 O O . PRO A 1 92 ? 43.628 -2.881 -5.217 1.00 65.69 92 PRO A O 1
ATOM 708 N N . THR A 1 93 ? 43.499 -4.298 -6.946 1.00 70.06 93 THR A N 1
ATOM 709 C CA . THR A 1 93 ? 44.948 -4.420 -7.147 1.00 70.06 93 THR A CA 1
ATOM 710 C C . THR A 1 93 ? 45.544 -3.287 -7.990 1.00 70.06 93 THR A C 1
ATOM 712 O O . THR A 1 93 ? 46.764 -3.143 -8.064 1.00 70.06 93 THR A O 1
ATOM 715 N N . LYS A 1 94 ? 44.703 -2.443 -8.605 1.00 62.72 94 LYS A N 1
ATOM 716 C CA . LYS A 1 94 ? 45.111 -1.379 -9.538 1.00 62.72 94 LYS A CA 1
ATOM 717 C C . LYS A 1 94 ? 44.958 0.040 -8.985 1.00 62.72 94 LYS A C 1
ATOM 719 O O . LYS A 1 94 ? 45.158 1.004 -9.729 1.00 62.72 94 LYS A O 1
ATOM 724 N N . ALA A 1 95 ? 44.629 0.187 -7.700 1.00 69.38 95 ALA A N 1
ATOM 725 C CA . ALA A 1 95 ? 44.585 1.475 -7.014 1.00 69.38 95 ALA A CA 1
ATOM 726 C C . ALA A 1 95 ? 45.997 2.091 -6.956 1.00 69.38 95 ALA A C 1
ATOM 728 O O . ALA A 1 95 ? 46.811 1.781 -6.090 1.00 69.38 95 ALA A O 1
ATOM 729 N N . ARG A 1 96 ? 46.325 2.939 -7.935 1.00 65.12 96 ARG A N 1
ATOM 730 C CA . ARG A 1 96 ? 47.633 3.595 -8.035 1.00 65.12 96 ARG A CA 1
ATOM 731 C C . ARG A 1 96 ? 47.689 4.762 -7.044 1.00 65.12 96 ARG A C 1
ATOM 733 O O . ARG A 1 96 ? 46.852 5.658 -7.110 1.00 65.12 96 ARG A O 1
ATOM 740 N N . ALA A 1 97 ? 48.682 4.766 -6.155 1.00 73.00 97 ALA A N 1
ATOM 741 C CA . ALA A 1 97 ? 48.910 5.877 -5.233 1.00 73.00 97 ALA A CA 1
ATOM 742 C C . ALA A 1 97 ? 49.202 7.186 -6.004 1.00 73.00 97 ALA A C 1
ATOM 744 O O . ALA A 1 97 ? 49.892 7.145 -7.033 1.00 73.00 97 ALA A O 1
ATOM 745 N N . PRO A 1 98 ? 48.691 8.346 -5.546 1.00 70.81 98 PRO A N 1
ATOM 746 C CA . PRO A 1 98 ? 49.002 9.627 -6.166 1.00 70.81 98 PRO A CA 1
ATOM 747 C C . PRO A 1 98 ? 50.493 9.940 -6.000 1.00 70.81 98 PRO A C 1
ATOM 749 O O . PRO A 1 98 ? 51.074 9.707 -4.941 1.00 70.81 98 PRO A O 1
ATOM 752 N N . LYS A 1 99 ? 51.125 10.450 -7.065 1.00 70.31 99 LYS A N 1
ATOM 753 C CA . LYS A 1 99 ? 52.540 10.842 -7.027 1.00 70.31 99 LYS A CA 1
ATOM 754 C C . LYS A 1 99 ? 52.749 11.952 -5.982 1.00 70.31 99 LYS A C 1
ATOM 756 O O . LYS A 1 99 ? 51.950 12.892 -5.971 1.00 70.31 99 LYS A O 1
ATOM 761 N N . PRO A 1 100 ? 53.806 11.877 -5.152 1.00 75.06 100 PRO A N 1
ATOM 762 C CA . PRO A 1 100 ? 54.169 12.976 -4.266 1.00 75.06 100 PRO A CA 1
ATOM 763 C C . PRO A 1 100 ? 54.562 14.204 -5.101 1.00 75.06 100 PRO A C 1
ATOM 765 O O . PRO A 1 100 ? 55.160 14.057 -6.171 1.00 75.06 100 PRO A O 1
ATOM 768 N N . ARG A 1 101 ? 54.148 15.387 -4.636 1.00 71.56 101 ARG A N 1
ATOM 769 C CA . ARG A 1 101 ? 54.551 16.687 -5.191 1.00 71.56 101 ARG A CA 1
ATOM 770 C C . ARG A 1 101 ? 55.960 17.041 -4.748 1.00 71.56 101 ARG A C 1
ATOM 772 O O . ARG A 1 101 ? 56.268 16.762 -3.570 1.00 71.56 101 ARG A O 1
#

Secondary structure (DSSP, 8-state):
---EEEEEES-HHHHHHHHHHHHHHHHHH-TTS-EEEEEESSSTTSBPGGGHHHHHHHSPP---HHHHHHHHHHHHHHHS-S-----TT--GGG-PPPPP-

Sequence (101 aa):
KPGVVLIAEGSKTKTRKMLEDERRAVLRAVPEIPVHFVYVGPDSDSTPLHKLNKTLKSFKNSLRKGEVLAVSHRLNSLKSGPAMAIPKGMDPTKARAPKPR

Radius of gyration: 20.88 Å; chains: 1; bounding box: 68×28×34 Å

Foldseek 3Di:
DQFAEDEAEDDCVVCVVVVVVVVVLLCVLPVPTDYHYAYEDPDPPHDDPVCVVVVVVVHDDDDDPVVVVVSVVSSVVSVCPPPPPPPPDPPVVPPDDDDDD

pLDDT: mean 85.39, std 11.27, range [57.47, 95.62]